Protein AF-A0AAW0CUV9-F1 (afdb_monomer_lite)

Foldseek 3Di:
DQLPDALAPPVVVVVLCQCCDPQFFDFLQAGFLTTVPDPCAPDDPNPSRGWAALLVRLNLLCSLLVHNCPDDYPCNVSSVVSNVSRLCNNLVLQVVQCVVPVAGARTAHRPPSHHDDDPNPCDSNVCNVCSVVVND

Organism: NCBI:txid297713

Structure (mmCIF, N/CA/C/O backbone):
data_AF-A0AAW0CUV9-F1
#
_entry.id   AF-A0AAW0CUV9-F1
#
loop_
_atom_site.group_PDB
_atom_site.id
_atom_site.type_symbol
_atom_site.label_atom_id
_atom_site.label_alt_id
_atom_site.label_comp_id
_atom_site.label_asym_id
_atom_site.label_entity_id
_atom_site.label_seq_id
_atom_site.pdbx_PDB_ins_code
_atom_site.Cartn_x
_atom_site.Cartn_y
_atom_site.Cartn_z
_atom_site.occupancy
_atom_site.B_iso_or_equiv
_atom_site.auth_seq_id
_atom_site.auth_comp_id
_atom_site.auth_asym_id
_atom_site.auth_atom_id
_atom_site.pdbx_PDB_model_num
ATOM 1 N N . MET A 1 1 ? 5.106 4.289 -8.149 1.00 90.31 1 MET A N 1
ATOM 2 C CA . MET A 1 1 ? 3.818 4.988 -7.932 1.00 90.31 1 MET A CA 1
ATOM 3 C C . MET A 1 1 ? 3.235 5.541 -9.224 1.00 90.31 1 MET A C 1
ATOM 5 O O . MET A 1 1 ? 2.195 5.067 -9.632 1.00 90.31 1 MET A O 1
ATOM 9 N N . LEU A 1 2 ? 3.886 6.488 -9.906 1.00 96.50 2 LEU A N 1
ATOM 10 C CA . LEU A 1 2 ? 3.320 7.120 -11.115 1.00 96.50 2 LEU A CA 1
ATOM 11 C C . LEU A 1 2 ? 3.776 6.477 -12.441 1.00 96.50 2 LEU A C 1
ATOM 13 O O . LEU A 1 2 ? 3.631 7.070 -13.500 1.00 96.50 2 LEU A O 1
ATOM 17 N N . SER A 1 3 ? 4.369 5.280 -12.380 1.00 96.69 3 SER A N 1
ATOM 18 C CA . SER A 1 3 ? 4.804 4.499 -13.555 1.00 96.69 3 SER A CA 1
ATOM 19 C C . SER A 1 3 ? 5.755 5.211 -14.536 1.00 96.69 3 SER A C 1
ATOM 21 O O . SER A 1 3 ? 5.830 4.841 -15.706 1.00 96.69 3 SER A O 1
ATOM 23 N N . LEU A 1 4 ? 6.513 6.202 -14.057 1.00 97.75 4 LEU A N 1
ATOM 24 C CA . LEU A 1 4 ? 7.377 7.045 -14.894 1.00 97.75 4 LEU A CA 1
ATOM 25 C C . LEU A 1 4 ? 8.681 6.366 -15.338 1.00 97.75 4 LEU A C 1
ATOM 27 O O . LEU A 1 4 ? 9.246 6.762 -16.351 1.00 97.75 4 LEU A O 1
ATOM 31 N N . LEU A 1 5 ? 9.165 5.355 -14.609 1.00 97.69 5 LEU A N 1
ATOM 32 C CA . LEU A 1 5 ? 10.397 4.656 -14.977 1.00 97.69 5 LEU A CA 1
ATOM 33 C C . LEU A 1 5 ? 10.124 3.605 -16.063 1.00 97.69 5 LEU A C 1
ATOM 35 O O . LEU A 1 5 ? 9.082 2.942 -16.016 1.00 97.69 5 LEU A O 1
ATOM 39 N N . PRO A 1 6 ? 11.043 3.414 -17.023 1.00 98.00 6 PRO A N 1
ATOM 40 C CA . PRO A 1 6 ? 11.078 2.217 -17.860 1.00 98.00 6 PRO A CA 1
ATOM 41 C C . PRO A 1 6 ? 11.201 0.928 -17.016 1.00 98.00 6 PRO A C 1
ATOM 43 O O . PRO A 1 6 ? 11.823 0.976 -15.949 1.00 98.00 6 PRO A O 1
ATOM 46 N N . PRO A 1 7 ? 10.642 -0.220 -17.453 1.00 97.94 7 PRO A N 1
ATOM 47 C CA . PRO A 1 7 ? 10.755 -1.499 -16.732 1.00 97.94 7 PRO A CA 1
ATOM 48 C C . PRO A 1 7 ? 12.188 -2.020 -16.551 1.00 97.94 7 PRO A C 1
ATOM 50 O O . PRO A 1 7 ? 12.451 -2.798 -15.639 1.00 97.94 7 PRO A O 1
ATOM 53 N N . ASP A 1 8 ? 13.112 -1.594 -17.406 1.00 97.56 8 ASP A N 1
ATOM 54 C CA . ASP A 1 8 ? 14.538 -1.926 -17.389 1.00 97.56 8 ASP A CA 1
ATOM 55 C C . ASP A 1 8 ? 15.402 -0.842 -16.725 1.00 97.56 8 ASP A C 1
ATOM 57 O O . ASP A 1 8 ? 16.628 -0.940 -16.714 1.00 97.56 8 ASP A O 1
ATOM 61 N N . SER A 1 9 ? 14.780 0.188 -16.138 1.00 98.19 9 SER A N 1
ATOM 62 C CA . SER A 1 9 ? 15.509 1.256 -15.458 1.00 98.19 9 SER A CA 1
ATOM 63 C C . SER A 1 9 ? 16.397 0.688 -14.345 1.00 98.19 9 SER A C 1
ATOM 65 O O . SER A 1 9 ? 15.878 0.014 -13.450 1.00 98.19 9 SER A O 1
ATOM 67 N N . PRO A 1 10 ? 17.696 1.039 -14.292 1.00 96.12 10 PRO A N 1
ATOM 68 C CA . PRO A 1 10 ? 18.600 0.543 -13.251 1.00 96.12 10 PRO A CA 1
ATOM 69 C C . PRO A 1 10 ? 18.201 1.005 -11.839 1.00 96.12 10 PRO A C 1
ATOM 71 O O . PRO A 1 10 ? 18.635 0.426 -10.847 1.00 96.12 10 PRO A O 1
ATOM 74 N N . HIS A 1 11 ? 17.350 2.030 -11.726 1.00 97.94 11 HIS A N 1
ATOM 75 C CA . HIS A 1 11 ? 16.837 2.522 -10.447 1.00 97.94 11 HIS A CA 1
ATOM 76 C C . HIS A 1 11 ? 15.630 1.729 -9.930 1.00 97.94 11 HIS A C 1
ATOM 78 O O . HIS A 1 11 ? 15.324 1.801 -8.739 1.00 97.94 11 HIS A O 1
ATOM 84 N N . LEU A 1 12 ? 14.930 0.982 -10.794 1.00 98.44 12 LEU A N 1
ATOM 85 C CA . LEU A 1 12 ? 13.704 0.285 -10.406 1.00 98.44 12 LEU A CA 1
ATOM 86 C C . LEU A 1 12 ? 13.983 -0.803 -9.365 1.00 98.44 12 LEU A C 1
ATOM 88 O O . LEU A 1 12 ? 13.243 -0.898 -8.389 1.00 98.44 12 LEU A O 1
ATOM 92 N N . GLY A 1 13 ? 15.071 -1.563 -9.529 1.00 98.12 13 GLY A N 1
ATOM 93 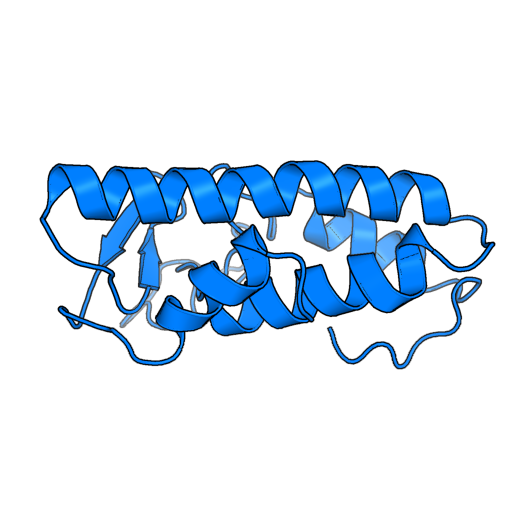C CA . GLY A 1 13 ? 15.474 -2.597 -8.573 1.00 98.12 13 GLY A CA 1
ATOM 94 C C . GLY A 1 13 ? 15.604 -2.057 -7.147 1.00 98.12 13 GLY A C 1
ATOM 95 O O . GLY A 1 13 ? 14.918 -2.541 -6.253 1.00 98.12 13 GLY A O 1
ATOM 96 N N . ALA A 1 14 ? 16.381 -0.985 -6.966 1.00 98.31 14 ALA A N 1
ATOM 97 C CA . ALA A 1 14 ? 16.598 -0.366 -5.657 1.00 98.31 14 ALA A CA 1
ATOM 98 C C . ALA A 1 14 ? 15.306 0.190 -5.028 1.00 98.31 14 ALA A C 1
ATOM 100 O O . ALA A 1 14 ? 15.124 0.125 -3.814 1.00 98.31 14 ALA A O 1
ATOM 101 N N . ILE A 1 15 ? 14.382 0.714 -5.842 1.00 98.56 15 ILE A N 1
ATOM 102 C CA . ILE A 1 15 ? 13.075 1.182 -5.356 1.00 98.56 15 ILE A CA 1
ATOM 103 C C . ILE A 1 15 ? 12.225 0.006 -4.871 1.00 98.56 15 ILE A C 1
ATOM 105 O O . ILE A 1 15 ? 11.592 0.108 -3.822 1.00 98.56 15 ILE A O 1
ATOM 109 N N . LEU A 1 16 ? 12.187 -1.098 -5.622 1.00 98.62 16 LEU A N 1
ATOM 110 C CA . LEU A 1 16 ? 11.443 -2.296 -5.225 1.00 98.62 16 LEU A CA 1
ATOM 111 C C . LEU A 1 16 ? 12.026 -2.923 -3.956 1.00 98.62 16 LEU A C 1
ATOM 113 O O . LEU A 1 16 ? 11.257 -3.346 -3.094 1.00 98.62 16 LEU A O 1
ATOM 117 N N . ASP A 1 17 ? 13.353 -2.919 -3.819 1.00 98.56 17 ASP A N 1
ATOM 118 C CA . ASP A 1 17 ? 14.038 -3.379 -2.610 1.00 98.56 17 ASP A CA 1
ATOM 119 C C . ASP A 1 17 ? 13.626 -2.537 -1.400 1.00 98.56 17 ASP A C 1
ATOM 121 O O . ASP A 1 17 ? 13.130 -3.086 -0.421 1.00 98.56 17 ASP A O 1
ATOM 125 N N . LEU A 1 18 ? 13.689 -1.205 -1.508 1.00 98.44 18 LEU A N 1
ATOM 126 C CA . LEU A 1 18 ? 13.257 -0.300 -0.438 1.00 98.44 18 LEU A CA 1
ATOM 127 C C . LEU A 1 18 ? 11.772 -0.473 -0.072 1.00 98.44 18 LEU A C 1
ATOM 129 O O . LEU A 1 18 ? 11.404 -0.414 1.101 1.00 98.44 18 LEU A O 1
ATOM 133 N N . VAL A 1 19 ? 10.904 -0.661 -1.072 1.00 98.50 19 VAL A N 1
ATOM 134 C CA . VAL A 1 19 ? 9.465 -0.875 -0.857 1.00 98.50 19 VAL A CA 1
ATOM 135 C C . VAL A 1 19 ? 9.213 -2.168 -0.090 1.00 98.50 19 VAL A C 1
ATOM 137 O O . VAL A 1 19 ? 8.323 -2.184 0.757 1.00 98.50 19 VAL A O 1
ATOM 140 N N . ARG A 1 20 ? 9.966 -3.236 -0.379 1.00 98.38 20 ARG A N 1
ATOM 141 C CA . ARG A 1 20 ? 9.768 -4.564 0.217 1.00 98.38 20 ARG A CA 1
ATOM 142 C C . ARG A 1 20 ? 10.523 -4.773 1.533 1.00 98.38 20 ARG A C 1
ATOM 144 O O . ARG A 1 20 ? 10.285 -5.784 2.199 1.00 98.38 20 ARG A O 1
ATOM 151 N N . ASP A 1 21 ? 11.378 -3.831 1.915 1.00 98.69 21 ASP A N 1
ATOM 152 C CA . ASP A 1 21 ? 12.216 -3.906 3.108 1.00 98.69 21 ASP A CA 1
ATOM 153 C C . ASP A 1 21 ? 11.420 -3.633 4.411 1.00 98.69 21 ASP A C 1
ATOM 155 O O . ASP A 1 21 ? 10.880 -2.528 4.584 1.00 98.69 21 ASP A O 1
ATOM 159 N N . PRO A 1 22 ? 11.334 -4.612 5.341 1.00 98.50 22 PRO A N 1
ATOM 160 C CA . PRO A 1 22 ? 10.662 -4.462 6.633 1.00 98.50 22 PRO A CA 1
ATOM 161 C C . PRO A 1 22 ? 11.259 -3.393 7.553 1.00 98.50 22 PRO A C 1
ATOM 163 O O . PRO A 1 22 ? 10.498 -2.777 8.305 1.00 98.50 22 PRO A O 1
ATOM 166 N N . GLU A 1 23 ? 12.566 -3.132 7.457 1.00 98.56 23 GLU A N 1
ATOM 167 C CA . GLU A 1 23 ? 13.278 -2.108 8.240 1.00 98.56 23 GLU A CA 1
ATOM 168 C C . GLU A 1 23 ? 13.032 -0.691 7.692 1.00 98.56 23 GLU A C 1
ATOM 170 O O . GLU A 1 23 ? 13.360 0.318 8.323 1.00 98.56 23 GLU A O 1
ATOM 175 N N . HIS A 1 24 ? 12.405 -0.604 6.515 1.00 98.75 24 HIS A N 1
ATOM 176 C CA . HIS A 1 24 ? 12.028 0.641 5.872 1.00 98.75 24 HIS A CA 1
ATOM 177 C C . HIS A 1 24 ? 10.508 0.739 5.695 1.00 98.75 24 HIS A C 1
ATOM 179 O O . HIS A 1 24 ? 9.795 1.101 6.639 1.00 98.75 24 HIS A O 1
ATOM 185 N N . LEU A 1 25 ? 9.986 0.478 4.494 1.00 98.81 25 LEU A N 1
ATOM 186 C CA . LEU A 1 25 ? 8.605 0.813 4.136 1.00 98.81 25 LEU A CA 1
ATOM 187 C C . LEU A 1 25 ? 7.620 -0.343 4.317 1.00 98.81 25 LEU A C 1
ATOM 189 O O . LEU A 1 25 ? 6.417 -0.092 4.405 1.00 98.81 25 LEU A O 1
ATOM 193 N N . TRP A 1 26 ? 8.087 -1.587 4.376 1.00 98.88 26 TRP A N 1
ATOM 194 C CA . TRP A 1 26 ? 7.207 -2.751 4.356 1.00 98.88 26 TRP A CA 1
ATOM 195 C C . TRP A 1 26 ? 6.650 -3.105 5.734 1.00 98.88 26 TRP A C 1
ATOM 197 O O . TRP A 1 26 ? 7.400 -3.323 6.684 1.00 98.88 26 TRP A O 1
ATOM 207 N N . SER A 1 27 ? 5.332 -3.266 5.838 1.00 98.88 27 SER A N 1
ATOM 208 C CA . SER A 1 27 ? 4.690 -3.831 7.028 1.00 98.88 27 SER A CA 1
ATOM 209 C C . SER A 1 27 ? 3.678 -4.930 6.668 1.00 98.88 27 SER A C 1
ATOM 211 O O . SER A 1 27 ? 3.215 -4.987 5.521 1.00 98.88 27 SER A O 1
ATOM 213 N N . PRO A 1 28 ? 3.265 -5.767 7.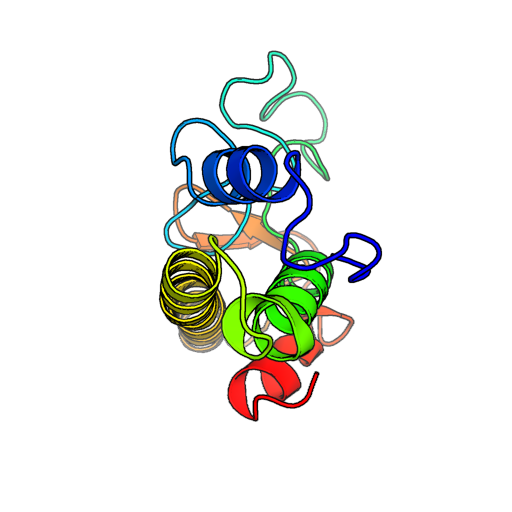640 1.00 98.69 28 PRO A N 1
ATOM 214 C CA . PRO A 1 28 ? 2.214 -6.771 7.444 1.00 98.69 28 PRO A CA 1
ATOM 215 C C . PRO A 1 28 ? 0.834 -6.204 7.076 1.00 98.69 28 PRO A C 1
ATOM 217 O O . PRO A 1 28 ? -0.057 -6.971 6.728 1.00 98.69 28 PRO A O 1
ATOM 220 N N . TYR A 1 29 ? 0.643 -4.883 7.142 1.00 98.88 29 TYR A N 1
ATOM 221 C CA . TYR A 1 29 ? -0.661 -4.227 6.979 1.00 98.88 29 TYR A CA 1
ATOM 222 C C . TYR A 1 29 ? -0.702 -3.252 5.786 1.00 98.88 29 TYR A C 1
ATOM 224 O O . TYR A 1 29 ? -1.730 -2.634 5.515 1.00 98.88 29 TYR A O 1
ATOM 232 N N . GLY A 1 30 ? 0.424 -3.086 5.080 1.00 98.81 30 GLY A N 1
ATOM 233 C CA . GLY A 1 30 ? 0.604 -2.128 3.985 1.00 98.81 30 GLY A CA 1
ATOM 234 C C . GLY A 1 30 ? 1.935 -1.376 4.059 1.00 98.81 30 GLY A C 1
ATOM 235 O O . GLY A 1 30 ? 2.778 -1.650 4.914 1.00 98.81 30 GLY A O 1
ATOM 236 N N . LEU A 1 31 ? 2.141 -0.415 3.162 1.00 98.94 31 LEU A N 1
ATOM 237 C CA . LEU A 1 31 ? 3.345 0.416 3.150 1.00 98.94 31 LEU A CA 1
ATOM 238 C C . LEU A 1 31 ? 3.244 1.577 4.136 1.00 98.94 31 LEU A C 1
ATOM 240 O O . LEU A 1 31 ? 2.253 2.318 4.132 1.00 98.94 31 LEU A O 1
ATOM 244 N N . ARG A 1 32 ? 4.307 1.759 4.922 1.00 98.88 32 ARG A N 1
ATOM 245 C CA . ARG A 1 32 ? 4.503 2.903 5.818 1.00 98.88 32 ARG A CA 1
ATOM 246 C C . ARG A 1 32 ? 4.661 4.188 5.012 1.00 98.88 32 ARG A C 1
ATOM 248 O O . ARG A 1 32 ? 5.287 4.192 3.953 1.00 98.88 32 ARG A O 1
ATOM 255 N N . SER A 1 33 ? 4.149 5.301 5.532 1.00 98.69 33 SER A N 1
ATOM 256 C CA . SER A 1 33 ? 4.358 6.615 4.906 1.00 98.69 33 SER A CA 1
ATOM 257 C C . SER A 1 33 ? 5.788 7.143 5.037 1.00 98.69 33 SER A C 1
ATOM 259 O O . SER A 1 33 ? 6.204 7.995 4.258 1.00 98.69 33 SER A O 1
ATOM 261 N N . LEU A 1 34 ? 6.524 6.657 6.037 1.00 98.75 34 LEU A N 1
ATOM 262 C CA . LEU A 1 34 ? 7.914 6.992 6.303 1.00 98.75 34 LEU A CA 1
ATOM 263 C C . LEU A 1 34 ? 8.654 5.723 6.723 1.00 98.75 34 LEU A C 1
ATOM 265 O O . LEU A 1 34 ? 8.090 4.866 7.401 1.00 98.75 34 LEU A O 1
ATOM 269 N N . SER A 1 35 ? 9.917 5.629 6.318 1.00 98.69 35 SER A N 1
ATOM 270 C CA . SER A 1 35 ? 10.810 4.529 6.677 1.00 98.69 35 SER A CA 1
ATOM 271 C C . SER A 1 35 ? 10.903 4.342 8.191 1.00 98.69 35 SER A C 1
ATOM 273 O O . SER A 1 35 ? 11.128 5.323 8.899 1.00 98.69 35 SER A O 1
ATOM 275 N N . ALA A 1 36 ? 10.797 3.100 8.673 1.00 98.44 36 ALA A N 1
ATOM 276 C CA . ALA A 1 36 ? 10.943 2.776 10.095 1.00 98.44 36 ALA A CA 1
ATOM 277 C C . ALA A 1 36 ? 12.333 3.136 10.652 1.00 98.44 36 ALA A C 1
ATOM 279 O O . ALA A 1 36 ? 12.454 3.526 11.809 1.00 98.44 36 ALA A O 1
ATOM 280 N N . SER A 1 37 ? 13.367 3.095 9.809 1.00 98.31 37 SER A N 1
ATOM 281 C CA . SER A 1 37 ? 14.729 3.535 10.141 1.00 98.31 37 SER A CA 1
ATOM 282 C C . SER A 1 37 ? 14.954 5.056 10.108 1.00 98.31 37 SER A C 1
ATOM 284 O O . SER A 1 37 ? 16.051 5.522 10.418 1.00 98.31 37 SER A O 1
ATOM 286 N N . HIS A 1 38 ? 13.960 5.860 9.711 1.00 98.56 38 HIS A N 1
ATOM 287 C CA . HIS A 1 38 ? 14.126 7.313 9.648 1.00 98.56 38 HIS A CA 1
ATOM 288 C C . HIS A 1 38 ? 14.096 7.928 11.063 1.00 98.56 38 HIS A C 1
ATOM 290 O O . HIS A 1 38 ? 13.202 7.583 11.832 1.00 98.56 38 HIS A O 1
ATOM 296 N N . PRO A 1 39 ? 14.964 8.903 11.410 1.00 98.25 39 PRO A N 1
ATOM 297 C CA . PRO A 1 39 ? 14.994 9.495 12.755 1.00 98.25 39 PRO A CA 1
ATOM 298 C C . PRO A 1 39 ? 13.648 10.069 13.217 1.00 98.25 39 PRO A C 1
ATOM 300 O O . PRO A 1 39 ? 13.264 9.915 14.368 1.00 98.25 39 PRO A O 1
ATOM 303 N N . GLU A 1 40 ? 12.902 10.690 12.302 1.00 98.38 40 GLU A N 1
ATOM 304 C CA . GLU A 1 40 ? 11.567 11.248 12.569 1.00 98.38 40 GLU A CA 1
ATOM 305 C C . GLU A 1 40 ? 10.431 10.211 12.612 1.00 98.38 40 GLU A C 1
ATOM 307 O O . GLU A 1 40 ? 9.274 10.595 12.785 1.00 98.38 40 GLU A O 1
ATOM 312 N N . TYR A 1 41 ? 10.709 8.920 12.417 1.00 98.38 41 TYR A N 1
ATOM 313 C CA . TYR A 1 41 ? 9.674 7.890 12.434 1.00 98.38 41 TYR A CA 1
ATOM 314 C C . TYR A 1 41 ? 8.930 7.881 13.774 1.00 98.38 41 TYR A C 1
ATOM 316 O O . TYR A 1 41 ? 9.534 7.862 14.844 1.00 98.38 41 TYR A O 1
ATOM 324 N N . GLY A 1 42 ? 7.600 7.936 13.718 1.00 97.56 42 GLY A N 1
ATOM 325 C CA . GLY A 1 42 ? 6.747 7.963 14.904 1.00 97.56 42 GLY A CA 1
ATOM 326 C C . GLY A 1 42 ? 6.758 9.272 15.705 1.00 97.56 42 GLY A C 1
ATOM 327 O O . GLY A 1 42 ? 6.017 9.368 16.680 1.00 97.56 42 GLY A O 1
ATOM 328 N N . GLN A 1 43 ? 7.552 10.279 15.321 1.00 97.25 43 GLN A N 1
ATOM 329 C CA . GLN A 1 43 ? 7.715 11.506 16.106 1.00 97.25 43 GLN A CA 1
ATOM 330 C C . GLN A 1 43 ? 6.619 12.559 15.860 1.00 97.25 43 GLN A C 1
ATOM 332 O O . GLN A 1 43 ? 5.996 12.628 14.794 1.00 97.25 43 GLN A O 1
ATOM 337 N N . GLY A 1 44 ? 6.443 13.458 16.834 1.00 96.19 44 GLY A N 1
ATOM 338 C CA . GLY A 1 44 ? 5.500 14.579 16.768 1.00 96.19 44 GLY A CA 1
ATOM 339 C C . GLY A 1 44 ? 4.050 14.117 16.620 1.00 96.19 44 GLY A C 1
ATOM 340 O O . GLY A 1 44 ? 3.637 13.137 17.230 1.00 96.19 44 GLY A O 1
ATOM 341 N N . GLU A 1 45 ? 3.273 14.798 15.774 1.00 94.50 45 GLU A N 1
ATOM 342 C CA . GLU A 1 45 ? 1.874 14.421 15.512 1.00 94.50 45 GLU A CA 1
ATOM 343 C C . GLU A 1 45 ? 1.715 13.054 14.831 1.00 94.50 45 GLU A C 1
ATOM 345 O O . GLU A 1 45 ? 0.605 12.523 14.793 1.00 94.50 45 GLU A O 1
ATOM 350 N N . ASN A 1 46 ? 2.792 12.506 14.255 1.00 96.25 46 ASN A N 1
ATOM 351 C CA . ASN A 1 46 ? 2.819 11.220 13.565 1.00 96.25 46 ASN A CA 1
ATOM 352 C C . ASN A 1 46 ? 1.658 11.024 12.559 1.00 96.25 46 ASN A C 1
ATOM 354 O O . ASN A 1 46 ? 0.907 10.048 12.611 1.00 96.25 46 ASN A O 1
ATOM 358 N N . TYR A 1 47 ? 1.456 12.004 11.670 1.00 97.31 47 TYR A N 1
ATOM 359 C CA . TYR A 1 47 ? 0.455 11.942 10.591 1.00 97.31 47 TYR A CA 1
ATOM 360 C C . TYR A 1 47 ? 1.011 11.173 9.385 1.00 97.31 47 TYR A C 1
ATOM 362 O O . TYR A 1 47 ? 0.558 10.087 9.046 1.00 97.31 47 TYR A O 1
ATOM 370 N N . TRP A 1 48 ? 2.093 11.695 8.808 1.00 98.38 48 TRP A N 1
ATOM 371 C CA . TRP A 1 48 ? 2.798 11.111 7.663 1.00 98.38 48 TRP A CA 1
ATOM 372 C C . TRP A 1 48 ? 4.167 10.527 8.038 1.00 98.38 48 TRP A C 1
ATOM 374 O O . TRP A 1 48 ? 4.993 10.270 7.166 1.00 98.38 48 TRP A O 1
ATOM 384 N N . LYS A 1 49 ? 4.414 10.267 9.327 1.00 98.38 49 LYS A N 1
ATOM 385 C CA . LYS A 1 49 ? 5.706 9.783 9.849 1.00 98.38 49 LYS A CA 1
ATOM 386 C C . LYS A 1 49 ? 5.712 8.290 10.212 1.00 98.38 49 LYS A C 1
ATOM 388 O O . LYS A 1 49 ? 6.470 7.869 11.076 1.00 98.38 49 LYS A O 1
ATOM 393 N N . GLY A 1 50 ? 4.895 7.484 9.539 1.00 98.50 50 GLY A N 1
ATOM 394 C CA . GLY A 1 50 ? 4.857 6.035 9.727 1.00 98.50 50 GLY A CA 1
ATOM 395 C C . GLY A 1 50 ? 3.531 5.368 9.354 1.00 98.50 50 GLY A C 1
ATOM 396 O O . GLY A 1 50 ? 3.585 4.317 8.715 1.00 98.50 50 GLY A O 1
ATOM 397 N N . PRO A 1 51 ? 2.358 5.944 9.696 1.00 98.75 51 PRO A N 1
ATOM 398 C CA . PRO A 1 51 ? 1.063 5.338 9.401 1.00 98.75 51 PRO A CA 1
ATOM 399 C C . PRO A 1 51 ? 0.862 4.958 7.934 1.00 98.75 51 PRO A C 1
ATOM 401 O O . PRO A 1 51 ? 1.463 5.527 7.021 1.00 98.75 51 PRO A O 1
ATOM 404 N N . ILE A 1 52 ? -0.011 3.979 7.718 1.00 98.94 52 ILE A N 1
ATOM 405 C CA . ILE A 1 52 ? -0.337 3.429 6.405 1.00 98.94 52 ILE A CA 1
ATOM 406 C C . ILE A 1 52 ? -1.532 4.178 5.828 1.00 98.94 52 ILE A C 1
ATOM 408 O O . ILE A 1 52 ? -2.579 4.293 6.466 1.00 98.94 52 ILE A O 1
ATOM 412 N N . TRP A 1 53 ? -1.379 4.615 4.580 1.00 98.81 53 TRP A N 1
ATOM 413 C CA . TRP A 1 53 ? -2.368 5.392 3.837 1.00 98.81 53 TRP A CA 1
ATOM 414 C C . TRP A 1 53 ? -2.805 4.641 2.577 1.00 98.81 53 TRP A C 1
ATOM 416 O O . TRP A 1 53 ? -1.980 4.320 1.709 1.00 98.81 53 TRP A O 1
ATOM 426 N N . VAL A 1 54 ? -4.101 4.338 2.462 1.00 98.88 54 VAL A N 1
ATOM 427 C CA . VAL A 1 54 ? -4.623 3.436 1.417 1.00 98.88 54 VAL A CA 1
ATOM 428 C C . VAL A 1 54 ? -4.479 4.017 0.008 1.00 98.88 54 VAL A C 1
ATOM 430 O O . VAL A 1 54 ? -4.149 3.272 -0.909 1.00 98.88 54 VAL A O 1
ATOM 433 N N . GLN A 1 55 ? -4.616 5.330 -0.189 1.00 98.69 55 GLN A N 1
ATOM 434 C CA . GLN A 1 55 ? -4.395 5.982 -1.488 1.00 98.69 55 GLN A CA 1
ATOM 435 C C . GLN A 1 55 ? -2.975 5.805 -2.017 1.00 98.69 55 GLN A C 1
ATOM 437 O O . GLN A 1 55 ? -2.784 5.569 -3.209 1.00 98.69 55 GLN A O 1
ATOM 442 N N . MET A 1 56 ? -1.970 5.879 -1.142 1.00 98.81 56 MET A N 1
ATOM 443 C CA . MET A 1 56 ? -0.577 5.721 -1.563 1.00 98.81 56 MET A CA 1
ATOM 444 C C . MET A 1 56 ? -0.297 4.263 -1.921 1.00 98.81 56 MET A C 1
ATOM 446 O O . MET A 1 56 ? 0.312 3.979 -2.952 1.00 98.81 56 MET A O 1
ATOM 450 N N . ASN A 1 57 ? -0.834 3.335 -1.126 1.00 98.88 57 ASN A N 1
ATOM 451 C CA . ASN A 1 57 ? -0.783 1.906 -1.415 1.00 98.88 57 ASN A CA 1
ATOM 452 C C . ASN A 1 57 ? -1.502 1.566 -2.730 1.00 98.88 57 ASN A C 1
ATOM 454 O O . ASN A 1 57 ? -0.958 0.819 -3.538 1.00 98.88 57 ASN A O 1
ATOM 458 N N . TYR A 1 58 ? -2.663 2.169 -3.003 1.00 98.88 58 TYR A N 1
ATOM 459 C CA . TYR A 1 58 ? -3.387 2.018 -4.267 1.00 98.88 58 TYR A CA 1
ATOM 460 C C . TYR A 1 58 ? -2.532 2.435 -5.473 1.00 98.88 58 TYR A C 1
ATOM 462 O O . TYR A 1 58 ? -2.451 1.693 -6.450 1.00 98.88 58 TYR A O 1
ATOM 470 N N . LEU A 1 59 ? -1.832 3.573 -5.398 1.00 98.88 59 LEU A N 1
ATOM 471 C CA . LEU A 1 59 ? -0.940 4.024 -6.474 1.00 98.88 59 LEU A CA 1
ATOM 472 C C . LEU A 1 59 ? 0.269 3.096 -6.666 1.00 98.88 59 LEU A C 1
ATOM 474 O O . LEU A 1 59 ? 0.692 2.857 -7.799 1.00 98.88 59 LEU A O 1
ATOM 478 N N . VAL A 1 60 ? 0.850 2.567 -5.583 1.00 98.88 60 VAL A N 1
ATOM 479 C CA . VAL A 1 60 ? 1.940 1.579 -5.681 1.00 98.88 60 VAL A CA 1
ATOM 480 C C . VAL A 1 60 ? 1.438 0.291 -6.327 1.00 98.88 60 VAL A C 1
ATOM 482 O O . VAL A 1 60 ? 2.033 -0.161 -7.305 1.00 98.88 60 VAL A O 1
ATOM 485 N N . LEU A 1 61 ? 0.321 -0.252 -5.841 1.00 98.94 61 LEU A N 1
ATOM 486 C CA . LEU A 1 61 ? -0.314 -1.447 -6.393 1.00 98.94 61 LEU A CA 1
ATOM 487 C C . LEU A 1 61 ? -0.673 -1.262 -7.867 1.00 98.94 61 LEU A C 1
ATOM 489 O O . LEU A 1 61 ? -0.396 -2.148 -8.669 1.00 98.94 61 LEU A O 1
ATOM 493 N N . GLY A 1 62 ? -1.198 -0.096 -8.244 1.00 98.81 62 GLY A N 1
ATOM 494 C CA . GLY A 1 62 ? -1.504 0.230 -9.631 1.00 98.81 62 GLY A CA 1
ATOM 495 C C . GLY A 1 62 ? -0.267 0.257 -10.521 1.00 98.81 62 GLY A C 1
ATOM 496 O O . GLY A 1 62 ? -0.303 -0.290 -11.620 1.00 98.81 62 GLY A O 1
ATOM 497 N N . ALA A 1 63 ? 0.848 0.821 -10.051 1.00 98.81 63 ALA A N 1
ATOM 498 C CA . ALA A 1 63 ? 2.101 0.816 -10.805 1.00 98.81 63 ALA A CA 1
ATOM 499 C C . ALA A 1 63 ? 2.669 -0.596 -10.995 1.00 98.81 63 ALA A C 1
ATOM 501 O O . ALA A 1 63 ? 3.112 -0.940 -12.093 1.00 98.81 63 ALA A O 1
ATOM 502 N N . LEU A 1 64 ? 2.639 -1.416 -9.940 1.00 98.75 64 LEU A N 1
ATOM 503 C CA . LEU A 1 64 ? 3.071 -2.810 -10.011 1.00 98.75 64 LEU A CA 1
ATOM 504 C C . LEU A 1 64 ? 2.171 -3.595 -10.973 1.00 98.75 64 LEU A C 1
ATOM 506 O O . LEU A 1 64 ? 2.667 -4.176 -11.931 1.00 98.75 64 LEU A O 1
ATOM 510 N N . HIS A 1 65 ? 0.851 -3.530 -10.791 1.00 98.62 65 HIS A N 1
ATOM 511 C CA . HIS A 1 65 ? -0.112 -4.289 -11.584 1.00 98.62 65 HIS A CA 1
ATOM 512 C C . HIS A 1 65 ? -0.179 -3.856 -13.048 1.00 98.62 65 HIS A C 1
ATOM 514 O O . HIS A 1 65 ? -0.319 -4.700 -13.924 1.00 98.62 65 HIS A O 1
ATOM 520 N N . LYS A 1 66 ? -0.147 -2.554 -13.349 1.00 98.31 66 LYS A N 1
ATOM 521 C CA . LYS A 1 66 ? -0.326 -2.068 -14.727 1.00 98.31 66 LYS A CA 1
ATOM 522 C C . LYS A 1 66 ? 0.940 -2.148 -15.563 1.00 98.31 66 LYS A C 1
ATOM 524 O O . LYS A 1 66 ? 0.821 -2.302 -16.772 1.00 98.31 66 LYS A O 1
ATOM 529 N N . LYS A 1 67 ? 2.107 -2.007 -14.931 1.00 98.62 67 LYS A N 1
ATOM 530 C CA . LYS A 1 67 ? 3.384 -1.836 -15.622 1.00 98.62 67 LYS A CA 1
ATOM 531 C C . LYS A 1 67 ? 4.405 -2.867 -15.177 1.00 98.62 67 LYS A C 1
ATOM 533 O O . LYS A 1 67 ? 4.703 -3.786 -15.925 1.00 98.62 67 LYS A O 1
ATOM 538 N N . TYR A 1 68 ? 4.916 -2.757 -13.955 1.00 98.69 68 TYR A N 1
ATOM 539 C CA . TYR A 1 68 ? 6.161 -3.446 -13.604 1.00 98.69 68 TYR A CA 1
ATOM 540 C C . TYR A 1 68 ? 6.033 -4.963 -13.444 1.00 98.69 68 TYR A C 1
ATOM 542 O O . TYR A 1 68 ? 7.015 -5.653 -13.657 1.00 98.69 68 TYR A O 1
ATOM 550 N N . ALA A 1 69 ? 4.853 -5.491 -13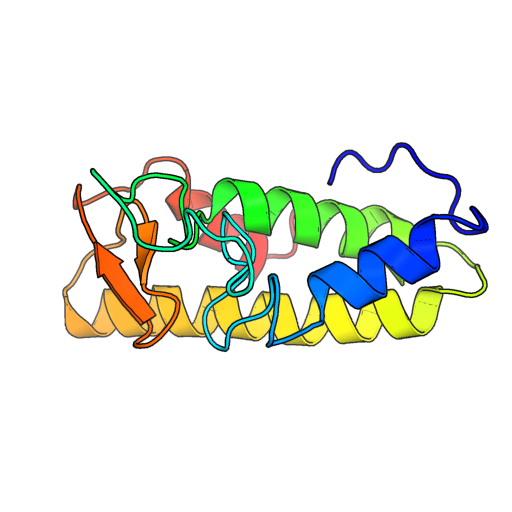.116 1.00 98.00 69 ALA A N 1
ATOM 551 C CA . ALA A 1 69 ? 4.593 -6.933 -13.105 1.00 98.00 69 ALA A CA 1
ATOM 552 C C . ALA A 1 69 ? 4.119 -7.471 -14.473 1.00 98.00 69 ALA A C 1
ATOM 554 O O . ALA A 1 69 ? 4.091 -8.683 -14.680 1.00 98.00 69 ALA A O 1
ATOM 555 N N . LYS A 1 70 ? 3.725 -6.595 -15.411 1.00 96.62 70 LYS A N 1
ATOM 556 C CA . LYS A 1 70 ? 3.150 -6.978 -16.717 1.00 96.62 70 LYS A CA 1
ATOM 557 C C . LYS A 1 70 ? 4.133 -6.868 -17.872 1.00 96.62 70 LYS A C 1
ATOM 559 O O . LYS A 1 70 ? 4.155 -7.740 -18.733 1.00 96.62 70 LYS A O 1
ATOM 564 N N . GLU A 1 71 ? 4.891 -5.784 -17.916 1.00 98.00 71 GLU A N 1
ATOM 565 C CA . GLU A 1 71 ? 5.872 -5.531 -18.963 1.00 98.00 71 GLU A CA 1
ATOM 566 C C . GLU A 1 71 ? 7.128 -6.373 -18.709 1.00 98.00 71 GLU A C 1
ATOM 568 O O . GLU A 1 71 ? 7.551 -6.553 -17.566 1.00 98.00 71 GLU A O 1
ATOM 573 N N . ALA A 1 72 ? 7.725 -6.892 -19.783 1.00 97.88 72 ALA A N 1
ATOM 574 C CA . ALA A 1 72 ? 8.959 -7.657 -19.691 1.00 97.88 72 ALA A CA 1
ATOM 575 C C . ALA A 1 72 ? 10.105 -6.764 -19.196 1.00 97.88 72 ALA A C 1
ATOM 577 O O . ALA A 1 72 ? 10.289 -5.641 -19.668 1.00 97.88 72 ALA A O 1
ATOM 578 N N . GLY A 1 73 ? 10.895 -7.278 -18.260 1.00 97.25 73 GLY A N 1
ATOM 579 C CA . GLY A 1 73 ? 12.041 -6.569 -17.711 1.00 97.25 73 GLY A CA 1
ATOM 580 C C . GLY A 1 73 ? 12.719 -7.362 -16.596 1.00 97.25 73 GLY A C 1
ATOM 581 O O . GLY A 1 73 ? 12.135 -8.307 -16.062 1.00 97.25 73 GLY A O 1
ATOM 582 N N . PRO A 1 74 ? 13.940 -6.972 -16.202 1.00 98.31 74 PRO A N 1
ATOM 583 C CA . PRO A 1 74 ? 14.733 -7.705 -15.211 1.00 98.31 74 PRO A CA 1
ATOM 584 C C . PRO A 1 74 ? 14.089 -7.757 -13.815 1.00 98.31 74 PRO A C 1
ATOM 586 O O . PRO A 1 74 ? 14.475 -8.581 -12.992 1.00 98.31 74 PRO A O 1
ATOM 589 N N . TYR A 1 75 ? 13.109 -6.893 -13.537 1.00 98.50 75 TYR A N 1
ATOM 590 C CA . TYR A 1 75 ? 12.458 -6.782 -12.229 1.00 98.50 75 TYR A CA 1
ATOM 591 C C . TYR A 1 75 ? 11.008 -7.284 -12.209 1.00 98.50 75 TYR A C 1
ATOM 593 O O . TYR A 1 75 ? 10.327 -7.114 -11.196 1.00 98.50 75 TYR A O 1
ATOM 601 N N . GLN A 1 76 ? 10.532 -7.889 -13.303 1.00 98.56 76 GLN A N 1
ATOM 602 C CA . GLN A 1 76 ? 9.125 -8.262 -13.466 1.00 98.56 76 GLN A CA 1
ATOM 603 C C . GLN A 1 76 ? 8.635 -9.220 -12.372 1.00 98.56 76 GLN A C 1
ATOM 605 O O . GLN A 1 76 ? 7.625 -8.958 -11.718 1.00 98.56 76 GLN A O 1
ATOM 610 N N . GLU A 1 77 ? 9.380 -10.300 -12.130 1.00 98.56 77 GLU A N 1
ATOM 611 C CA . GLU A 1 77 ? 9.030 -11.309 -11.126 1.00 98.56 77 GLU A CA 1
ATOM 612 C C . GLU A 1 77 ? 8.990 -10.709 -9.712 1.00 98.56 77 GLU A C 1
ATOM 614 O O . GLU A 1 77 ? 8.018 -10.891 -8.977 1.00 98.56 77 GLU A O 1
ATOM 619 N N . LYS A 1 78 ? 9.999 -9.900 -9.358 1.00 98.62 78 LYS A N 1
ATOM 620 C CA . LYS A 1 78 ? 10.046 -9.185 -8.074 1.00 98.62 78 LYS A CA 1
ATOM 621 C C . LYS A 1 78 ? 8.835 -8.260 -7.911 1.00 98.62 78 LYS A C 1
ATOM 623 O O . LYS A 1 78 ? 8.205 -8.248 -6.856 1.00 98.62 78 LYS A O 1
ATOM 628 N N . ALA A 1 79 ? 8.469 -7.510 -8.952 1.00 98.75 79 ALA A N 1
ATOM 629 C CA . ALA A 1 79 ? 7.294 -6.643 -8.922 1.00 98.75 79 ALA A CA 1
ATOM 630 C C . ALA A 1 79 ? 5.984 -7.435 -8.746 1.00 98.75 79 ALA A C 1
ATOM 632 O O . ALA A 1 79 ? 5.096 -6.982 -8.019 1.00 98.75 79 ALA A O 1
ATOM 633 N N . GLN A 1 80 ? 5.867 -8.617 -9.360 1.00 98.75 80 GLN A N 1
ATOM 634 C CA . GLN A 1 80 ? 4.703 -9.496 -9.218 1.00 98.75 80 GLN A CA 1
ATOM 635 C C . GLN A 1 80 ? 4.565 -10.063 -7.795 1.00 98.75 80 GLN A C 1
ATOM 637 O O . GLN A 1 80 ? 3.459 -10.091 -7.246 1.00 98.75 80 GLN A O 1
ATOM 642 N N . GLN A 1 81 ? 5.677 -10.466 -7.177 1.00 98.81 81 GLN A N 1
ATOM 643 C CA . GLN A 1 81 ? 5.702 -10.935 -5.787 1.00 98.81 81 GLN A CA 1
ATOM 644 C C . GLN A 1 81 ? 5.271 -9.820 -4.825 1.00 98.81 81 GLN A C 1
ATOM 646 O O . GLN A 1 81 ? 4.324 -9.994 -4.056 1.00 98.81 81 GLN A O 1
ATOM 651 N N . ILE A 1 82 ? 5.885 -8.634 -4.945 1.00 98.88 82 ILE A N 1
ATOM 652 C CA . ILE A 1 82 ? 5.544 -7.460 -4.126 1.00 98.88 82 ILE A CA 1
ATOM 653 C C . ILE A 1 82 ? 4.066 -7.092 -4.292 1.00 98.88 82 ILE A C 1
ATOM 655 O O . ILE A 1 82 ? 3.392 -6.821 -3.301 1.00 98.88 82 ILE A O 1
ATOM 659 N N . TYR A 1 83 ? 3.543 -7.102 -5.523 1.00 98.88 83 TYR A N 1
ATOM 660 C CA . TYR A 1 83 ? 2.130 -6.825 -5.786 1.00 98.88 83 TYR A CA 1
ATOM 661 C C . TYR A 1 83 ? 1.205 -7.779 -5.028 1.00 98.88 83 TYR A C 1
ATOM 663 O O . TYR A 1 83 ? 0.291 -7.333 -4.331 1.00 98.88 83 TYR A O 1
ATOM 671 N N . THR A 1 84 ? 1.462 -9.080 -5.163 1.00 98.81 84 THR A N 1
ATOM 672 C CA . THR A 1 84 ? 0.621 -10.142 -4.603 1.00 98.81 84 THR A CA 1
ATOM 673 C C . THR A 1 84 ? 0.544 -10.028 -3.083 1.00 98.81 84 THR A C 1
ATOM 675 O O . THR A 1 84 ? -0.547 -10.016 -2.509 1.00 98.81 84 THR A O 1
ATOM 678 N N . GLU A 1 85 ? 1.696 -9.875 -2.431 1.00 98.88 85 GLU A N 1
ATOM 679 C CA . GLU A 1 85 ? 1.775 -9.768 -0.975 1.00 98.88 85 GLU A CA 1
ATOM 680 C C . GLU A 1 85 ? 1.207 -8.441 -0.463 1.00 98.88 85 GLU A C 1
ATOM 682 O O . GLU A 1 85 ? 0.413 -8.430 0.477 1.00 98.88 85 GLU A O 1
ATOM 687 N N . LEU A 1 86 ? 1.547 -7.315 -1.102 1.00 98.94 86 LEU A N 1
ATOM 688 C CA . LEU A 1 86 ? 1.087 -6.002 -0.650 1.00 98.94 86 LEU A CA 1
ATOM 689 C C . LEU A 1 86 ? -0.432 -5.877 -0.765 1.00 98.94 86 LEU A C 1
ATOM 691 O O . LEU A 1 86 ? -1.083 -5.342 0.135 1.00 98.94 86 LEU A O 1
ATOM 695 N N . ARG A 1 87 ? -1.006 -6.383 -1.865 1.00 98.94 87 ARG A N 1
ATOM 696 C CA . ARG A 1 87 ? -2.455 -6.387 -2.074 1.00 98.94 87 ARG A CA 1
ATOM 697 C C . ARG A 1 87 ? -3.145 -7.156 -0.956 1.00 98.94 87 ARG A C 1
ATOM 699 O O . ARG A 1 87 ? -4.110 -6.645 -0.393 1.00 98.94 87 ARG A O 1
ATOM 706 N N . LYS A 1 88 ? -2.636 -8.348 -0.628 1.00 98.88 88 LYS A N 1
ATOM 707 C CA . LYS A 1 88 ? -3.163 -9.170 0.462 1.00 98.88 88 LYS A CA 1
ATOM 708 C C . LYS A 1 88 ? -3.098 -8.426 1.797 1.00 98.88 88 LYS A C 1
ATOM 710 O O . LYS A 1 88 ? -4.128 -8.285 2.442 1.00 98.88 88 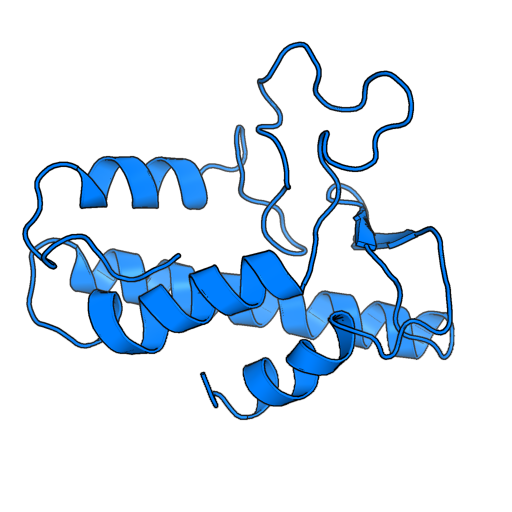LYS A O 1
ATOM 715 N N . ASN A 1 89 ? -1.938 -7.878 2.156 1.00 98.94 89 ASN A N 1
ATOM 716 C CA . ASN A 1 89 ? -1.740 -7.166 3.423 1.00 98.94 89 ASN A CA 1
ATOM 717 C C . ASN A 1 89 ? -2.722 -5.997 3.602 1.00 98.94 89 ASN A C 1
ATOM 719 O O . ASN A 1 89 ? -3.335 -5.853 4.659 1.00 98.94 89 ASN A O 1
ATOM 723 N N . VAL A 1 90 ? -2.903 -5.177 2.560 1.00 98.94 90 VAL A N 1
ATOM 724 C CA . VAL A 1 90 ? -3.811 -4.020 2.610 1.00 98.94 90 VAL A CA 1
ATOM 725 C C . VAL A 1 90 ? -5.272 -4.465 2.702 1.00 98.94 90 VAL A C 1
ATOM 727 O O . VAL A 1 90 ? -6.014 -3.939 3.529 1.00 98.94 90 VAL A O 1
ATOM 730 N N . VAL A 1 91 ? -5.698 -5.417 1.864 1.00 98.88 91 VAL A N 1
ATOM 731 C CA . VAL A 1 91 ? -7.093 -5.887 1.844 1.00 98.88 91 VAL A CA 1
ATOM 732 C C . VAL A 1 91 ? -7.455 -6.568 3.159 1.00 98.88 91 VAL A C 1
ATOM 734 O O . VAL A 1 91 ? -8.468 -6.210 3.759 1.00 98.88 91 VAL A O 1
ATOM 737 N N . ASP A 1 92 ? -6.615 -7.489 3.630 1.00 98.88 92 ASP A N 1
ATOM 738 C CA . ASP A 1 92 ? -6.863 -8.239 4.859 1.00 98.88 92 ASP A CA 1
ATOM 739 C C . ASP A 1 92 ? -6.941 -7.308 6.068 1.00 98.88 92 ASP A C 1
ATOM 741 O O . ASP A 1 92 ? -7.836 -7.460 6.897 1.00 98.88 92 ASP A O 1
ATOM 745 N N . ASN A 1 93 ? -6.043 -6.320 6.171 1.00 98.94 93 ASN A N 1
ATOM 746 C CA . ASN A 1 93 ? -6.044 -5.419 7.316 1.00 98.94 93 ASN A CA 1
ATOM 747 C C . ASN A 1 93 ? -7.259 -4.482 7.326 1.00 98.94 93 ASN A C 1
ATOM 749 O O . ASN A 1 93 ? -7.909 -4.330 8.358 1.00 98.94 93 ASN A O 1
ATOM 753 N N . VAL A 1 94 ? -7.602 -3.885 6.178 1.00 98.81 94 VAL A N 1
ATOM 754 C CA . VAL A 1 94 ? -8.794 -3.027 6.075 1.00 98.81 94 VAL A CA 1
ATOM 755 C C . VAL A 1 94 ? -10.062 -3.829 6.374 1.00 98.81 94 VAL A C 1
ATOM 757 O O . VAL A 1 94 ? -10.938 -3.338 7.084 1.00 98.81 94 VAL A O 1
ATOM 760 N N . PHE A 1 95 ? -10.158 -5.063 5.867 1.00 98.81 95 PHE A N 1
ATOM 761 C CA . PHE A 1 95 ? -11.297 -5.942 6.127 1.00 98.81 95 PHE A CA 1
ATOM 762 C C . PHE A 1 95 ? -11.387 -6.339 7.604 1.00 98.81 95 PHE A C 1
ATOM 764 O O . PHE A 1 95 ? -12.441 -6.171 8.210 1.00 98.81 95 PHE A O 1
ATOM 771 N N . LYS A 1 96 ? -10.273 -6.766 8.209 1.00 98.75 96 LYS A N 1
ATOM 772 C CA . LYS A 1 96 ? -10.193 -7.102 9.637 1.00 98.75 96 LYS A CA 1
ATOM 773 C C . LYS A 1 96 ? -10.640 -5.937 10.521 1.00 98.75 96 LYS A C 1
ATOM 775 O O . LYS A 1 96 ? -11.390 -6.141 11.472 1.00 98.75 96 LYS A O 1
ATOM 780 N N . GLU A 1 97 ? -10.193 -4.720 10.224 1.00 98.75 97 GLU A N 1
ATOM 781 C CA . GLU A 1 97 ? -10.584 -3.535 10.991 1.00 98.75 97 GLU A CA 1
ATOM 782 C C . GLU A 1 97 ? -12.051 -3.169 10.777 1.00 98.75 97 GLU A C 1
ATOM 784 O O . GLU A 1 97 ? -12.741 -2.827 11.737 1.00 98.75 97 GLU A O 1
ATOM 789 N N . TYR A 1 98 ? -12.557 -3.328 9.553 1.00 98.62 98 TYR A N 1
ATOM 790 C CA . TYR A 1 98 ? -13.980 -3.183 9.280 1.00 98.62 98 TYR A CA 1
ATOM 791 C C . TYR A 1 98 ? -14.824 -4.187 10.075 1.00 98.62 98 TYR A C 1
ATOM 793 O O . TYR A 1 98 ? -15.804 -3.781 10.697 1.00 98.62 98 TYR A O 1
ATOM 801 N N . GLU A 1 99 ? -14.433 -5.462 10.134 1.00 98.69 99 GLU A N 1
ATOM 802 C CA . GLU A 1 99 ? -15.119 -6.470 10.954 1.00 98.69 99 GLU A CA 1
ATOM 803 C C . GLU A 1 99 ? -15.032 -6.155 12.453 1.00 98.69 99 GLU A C 1
ATOM 805 O O . GLU A 1 99 ? -16.021 -6.279 13.175 1.00 98.69 99 GLU A O 1
ATOM 810 N N . ARG A 1 100 ? -13.860 -5.714 12.928 1.00 98.50 100 ARG A N 1
ATOM 811 C CA . ARG A 1 100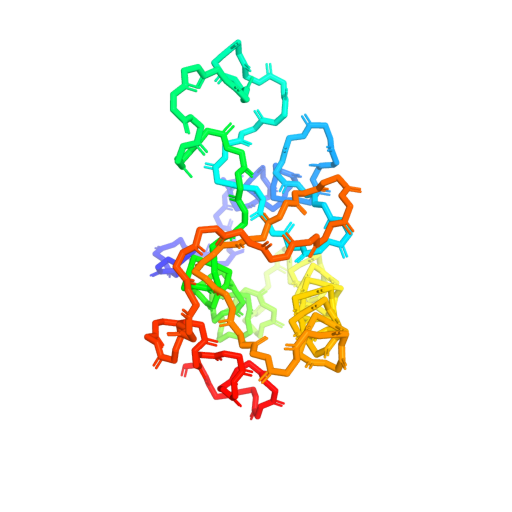 ? -13.617 -5.421 14.346 1.00 98.50 100 ARG A CA 1
ATOM 812 C C . ARG A 1 100 ? -14.381 -4.194 14.836 1.00 98.50 100 ARG A C 1
ATOM 814 O O . ARG A 1 100 ? -14.818 -4.181 15.986 1.00 98.50 100 ARG A O 1
ATOM 821 N N . THR A 1 101 ? -14.496 -3.148 14.014 1.00 98.50 101 THR A N 1
ATOM 822 C CA . THR A 1 101 ? -14.991 -1.834 14.465 1.00 98.50 101 THR A CA 1
ATOM 823 C C . THR A 1 101 ? -16.247 -1.347 13.749 1.00 98.50 101 THR A C 1
ATOM 825 O O . THR A 1 101 ? -16.813 -0.339 14.165 1.00 98.50 101 THR A O 1
ATOM 828 N N . GLY A 1 102 ? -16.671 -1.999 12.665 1.00 98.31 102 GLY A N 1
ATOM 829 C CA . GLY A 1 102 ? -17.814 -1.595 11.837 1.00 98.31 102 GLY A CA 1
ATOM 830 C C . GLY A 1 102 ? -17.536 -0.445 10.859 1.00 98.31 102 GLY A C 1
ATOM 831 O O . GLY A 1 102 ? -18.469 0.057 10.231 1.00 98.31 102 GLY A O 1
ATOM 832 N N . TYR A 1 103 ? -16.279 -0.007 10.713 1.00 97.75 103 TYR A N 1
ATOM 833 C CA . TYR A 1 103 ? -15.905 1.155 9.898 1.00 97.75 103 TYR A CA 1
ATOM 834 C C . TYR A 1 103 ? -14.562 0.966 9.197 1.00 97.75 103 TYR A C 1
ATOM 836 O O . TYR A 1 103 ? -13.720 0.189 9.630 1.00 97.75 103 TYR A O 1
ATOM 844 N N . VAL A 1 104 ? -14.346 1.748 8.140 1.00 98.44 104 VAL A N 1
ATOM 845 C CA . VAL A 1 104 ? -13.015 1.968 7.567 1.00 98.44 104 VAL A CA 1
ATOM 846 C C . VAL A 1 104 ? -12.430 3.278 8.087 1.00 98.44 104 VAL A C 1
ATOM 848 O O . VAL A 1 104 ? -13.168 4.229 8.366 1.00 98.44 104 VAL A O 1
ATOM 851 N N . TRP A 1 105 ? -11.107 3.325 8.200 1.00 98.81 105 TRP A N 1
ATOM 852 C CA . TRP A 1 105 ? -10.379 4.395 8.880 1.00 98.81 105 TRP A CA 1
ATOM 853 C C . TRP A 1 105 ? -9.522 5.212 7.920 1.00 98.81 105 TRP A C 1
ATOM 855 O O . TRP A 1 105 ? -9.206 4.778 6.809 1.00 98.81 105 TRP A O 1
ATOM 865 N N . GLU A 1 106 ? -9.159 6.415 8.351 1.00 98.81 106 GLU A N 1
ATOM 866 C CA . GLU A 1 106 ? -8.343 7.351 7.578 1.00 98.81 106 GLU A CA 1
ATOM 867 C C . GLU A 1 106 ? -6.934 6.814 7.283 1.00 98.81 106 GLU A C 1
ATOM 869 O O . GLU A 1 106 ? -6.440 6.941 6.158 1.00 98.81 106 GLU A O 1
ATOM 874 N N . GLN A 1 107 ? -6.319 6.190 8.288 1.00 98.69 107 GLN A N 1
ATOM 875 C CA . GLN A 1 107 ? -4.991 5.579 8.239 1.00 98.69 107 GLN A CA 1
ATOM 876 C C . GLN A 1 107 ? -4.923 4.371 9.188 1.00 98.69 107 GLN A C 1
ATOM 878 O O . GLN A 1 107 ? -5.760 4.240 10.083 1.00 98.69 107 GLN A O 1
ATOM 883 N N . TYR A 1 108 ? -3.908 3.520 9.027 1.00 98.88 108 TYR A N 1
ATOM 884 C CA . TYR A 1 108 ? -3.711 2.303 9.831 1.00 98.88 108 TYR A CA 1
ATOM 885 C C . TYR A 1 108 ? -2.325 2.278 10.483 1.00 98.88 108 TYR A C 1
ATOM 887 O O . TYR A 1 108 ? -1.353 2.794 9.923 1.00 98.88 108 TYR A O 1
ATOM 895 N N . ASP A 1 109 ? -2.219 1.710 11.682 1.00 98.62 109 ASP A N 1
ATOM 896 C CA . ASP A 1 109 ? -0.938 1.549 12.369 1.00 98.62 109 ASP A CA 1
ATOM 897 C C . ASP A 1 109 ? -0.097 0.418 11.741 1.00 98.62 109 ASP A C 1
ATOM 899 O O . ASP A 1 109 ? -0.603 -0.682 11.525 1.00 98.62 109 ASP A O 1
ATOM 903 N N . PRO A 1 110 ? 1.198 0.645 11.470 1.00 98.38 110 PRO A N 1
ATOM 904 C CA . PRO A 1 110 ? 2.043 -0.343 10.803 1.00 98.38 110 PRO A CA 1
ATOM 905 C C . PRO A 1 110 ? 2.558 -1.477 11.700 1.00 98.38 110 PRO A C 1
ATOM 907 O O . PRO A 1 110 ? 3.184 -2.405 11.189 1.00 98.38 110 PRO A O 1
ATOM 910 N N . ASN A 1 111 ? 2.336 -1.421 13.013 1.00 97.94 111 ASN A N 1
ATOM 911 C CA . ASN A 1 111 ? 2.797 -2.421 13.975 1.00 97.94 111 ASN A CA 1
ATOM 912 C C . ASN A 1 111 ? 1.671 -3.382 14.376 1.00 97.94 111 ASN A C 1
ATOM 914 O O . ASN A 1 111 ? 1.909 -4.587 14.485 1.00 97.94 111 ASN A O 1
ATOM 918 N N . ASN A 1 112 ? 0.447 -2.879 14.559 1.00 98.38 112 ASN A N 1
ATOM 919 C CA . ASN A 1 112 ? -0.697 -3.694 14.986 1.00 98.38 112 ASN A CA 1
ATOM 920 C C . ASN A 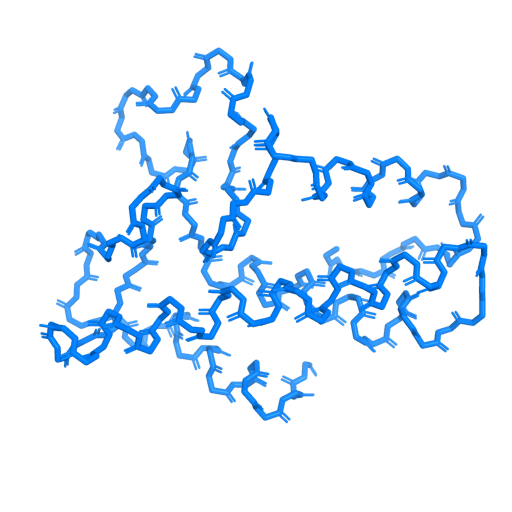1 112 ? -1.876 -3.730 13.993 1.00 98.38 112 ASN A C 1
ATOM 922 O O . ASN A 1 112 ? -2.793 -4.533 14.176 1.00 98.38 112 ASN A O 1
ATOM 926 N N . GLY A 1 113 ? -1.844 -2.908 12.942 1.00 98.62 113 GLY A N 1
ATOM 927 C CA . GLY A 1 113 ? -2.879 -2.858 11.912 1.00 98.62 113 GLY A CA 1
ATOM 928 C C . GLY A 1 113 ? -4.124 -2.058 12.296 1.00 98.62 113 GLY A C 1
ATOM 929 O O . GLY A 1 113 ? -5.013 -1.904 11.463 1.00 98.62 113 GLY A O 1
ATOM 930 N N . GLU A 1 114 ? -4.207 -1.517 13.513 1.00 98.75 114 GLU A N 1
ATOM 931 C CA . GLU A 1 114 ? -5.408 -0.829 13.981 1.00 98.75 114 GLU A CA 1
ATOM 932 C C . GLU A 1 114 ? -5.680 0.454 13.187 1.00 98.75 114 GLU A C 1
ATOM 934 O O . GLU A 1 114 ? -4.777 1.250 12.905 1.00 98.75 114 GLU A O 1
ATOM 939 N N . GLY A 1 115 ? -6.949 0.673 12.857 1.00 98.56 115 GLY A N 1
ATOM 940 C CA . GLY A 1 115 ? -7.445 1.907 12.280 1.00 98.56 115 GLY A CA 1
ATOM 941 C C . GLY A 1 115 ? -7.275 3.087 13.236 1.00 98.56 115 GLY A C 1
ATOM 942 O O . GLY A 1 115 ? -7.455 2.969 14.450 1.00 98.56 115 GLY A O 1
ATOM 943 N N . ARG A 1 116 ? -6.893 4.245 12.692 1.00 97.56 116 ARG A N 1
ATOM 944 C CA . ARG A 1 116 ? -6.621 5.467 13.457 1.00 97.56 116 ARG A CA 1
ATOM 945 C C . ARG A 1 116 ? -7.249 6.700 12.821 1.00 97.56 116 ARG A C 1
ATOM 947 O O . ARG A 1 116 ? -7.462 6.756 11.612 1.00 97.56 116 ARG A O 1
ATOM 954 N N . ARG A 1 117 ? -7.418 7.727 13.662 1.00 95.81 117 ARG A N 1
ATOM 955 C CA . ARG A 1 117 ? -7.940 9.062 13.324 1.00 95.81 117 ARG A CA 1
ATOM 956 C C . ARG A 1 117 ? -9.390 9.009 12.847 1.00 95.81 117 ARG A C 1
ATOM 958 O O . ARG A 1 117 ? -10.206 8.385 13.516 1.00 95.81 117 ARG A O 1
ATOM 965 N N . SER A 1 118 ? -9.728 9.720 11.776 1.00 97.25 118 SER A N 1
ATOM 966 C CA . SER A 1 118 ? -11.113 9.943 11.374 1.00 97.25 118 SER A CA 1
ATOM 967 C C . SER A 1 118 ? -11.804 8.628 10.994 1.00 97.25 118 SER A C 1
ATOM 969 O O . SER A 1 118 ? -11.238 7.806 10.269 1.00 97.25 118 SER A O 1
ATOM 971 N N . HIS A 1 119 ? -13.039 8.445 11.466 1.00 95.00 119 HIS A N 1
ATOM 972 C CA . HIS A 1 119 ? -13.934 7.350 11.091 1.00 95.00 119 HIS A CA 1
ATOM 973 C C . HIS A 1 119 ? -15.409 7.795 11.224 1.00 95.00 119 HIS A C 1
ATOM 975 O O . HIS A 1 119 ? -15.713 8.602 12.104 1.00 95.00 119 HIS A O 1
ATOM 981 N N . PRO A 1 120 ? -16.338 7.282 10.394 1.00 96.81 120 PRO A N 1
ATOM 982 C CA . PRO A 1 120 ? -16.087 6.496 9.185 1.00 96.81 120 PRO A CA 1
ATOM 983 C C . PRO A 1 120 ? -15.330 7.312 8.130 1.00 96.81 120 PRO A C 1
ATOM 985 O O . PRO A 1 120 ? -15.669 8.462 7.866 1.00 96.81 120 PRO A O 1
ATOM 988 N N . PHE A 1 121 ? -14.318 6.713 7.501 1.00 98.44 121 PHE A N 1
ATOM 989 C CA . PHE A 1 121 ? -13.535 7.368 6.454 1.00 98.44 121 PHE A CA 1
ATOM 990 C C . PHE A 1 121 ? -13.716 6.671 5.108 1.00 98.44 121 PHE A C 1
ATOM 992 O O . PHE A 1 121 ? -12.793 6.100 4.534 1.00 98.44 121 PHE A O 1
ATOM 999 N N . THR A 1 122 ? -14.916 6.756 4.543 1.00 97.25 122 THR A N 1
ATOM 1000 C CA . THR A 1 122 ? -15.186 6.347 3.153 1.00 97.25 122 THR A CA 1
ATOM 1001 C C . THR A 1 122 ? -14.688 7.379 2.127 1.00 97.25 122 THR A C 1
ATOM 1003 O O . THR A 1 122 ? -15.218 7.480 1.021 1.00 97.25 122 THR A O 1
ATOM 1006 N N . GLY A 1 123 ? -13.638 8.133 2.477 1.00 97.62 123 GLY A N 1
ATOM 1007 C CA . GLY A 1 123 ? -12.845 8.941 1.554 1.00 97.62 123 GLY A CA 1
ATOM 1008 C C . GLY A 1 123 ? -11.922 8.052 0.721 1.00 97.62 123 GLY A C 1
ATOM 1009 O O . GLY A 1 123 ? -12.352 7.063 0.129 1.00 97.62 123 GLY A O 1
ATOM 1010 N N . TRP A 1 124 ? -10.622 8.352 0.690 1.00 98.38 124 TRP A N 1
ATOM 1011 C CA . TRP A 1 124 ? -9.688 7.547 -0.104 1.00 98.38 124 TRP A CA 1
ATOM 1012 C C . TRP A 1 124 ? -9.562 6.085 0.335 1.00 98.38 124 TRP A C 1
ATOM 1014 O O . TRP A 1 124 ? -9.156 5.251 -0.469 1.00 98.38 124 TRP A O 1
ATOM 1024 N N . THR A 1 125 ? -9.939 5.729 1.564 1.00 98.75 125 THR A N 1
ATOM 1025 C CA . THR A 1 125 ? -9.915 4.326 2.004 1.00 98.75 125 THR A CA 1
ATOM 1026 C C . THR A 1 125 ? -10.909 3.466 1.218 1.00 98.75 125 THR A C 1
ATOM 1028 O O . THR A 1 125 ? -10.676 2.272 1.046 1.00 98.75 125 THR A O 1
ATOM 1031 N N . SER A 1 126 ? -11.934 4.072 0.602 1.00 98.50 126 SER A N 1
ATOM 1032 C CA . SER A 1 126 ? -12.839 3.402 -0.345 1.00 98.50 126 SER A CA 1
ATOM 1033 C C . SER A 1 126 ? -12.124 2.813 -1.569 1.00 98.50 126 SER A C 1
ATOM 1035 O O . SER A 1 126 ? -12.657 1.894 -2.196 1.00 98.50 126 SER A O 1
ATOM 1037 N N . LEU A 1 127 ? -10.898 3.258 -1.886 1.00 98.81 127 LEU A N 1
ATOM 1038 C CA . LEU A 1 127 ? -10.056 2.655 -2.928 1.00 98.81 127 LEU A CA 1
ATOM 1039 C C . LEU A 1 127 ? -9.749 1.174 -2.659 1.00 98.81 127 LEU A C 1
ATOM 1041 O O . LEU A 1 127 ? -9.421 0.458 -3.602 1.00 98.81 127 LEU A O 1
ATOM 1045 N N . VAL A 1 128 ? -9.920 0.673 -1.427 1.00 98.69 128 VAL A N 1
ATOM 1046 C CA . VAL A 1 128 ? -9.824 -0.768 -1.138 1.00 98.69 128 VAL A CA 1
ATOM 1047 C C . VAL A 1 128 ? -10.758 -1.601 -2.027 1.00 98.69 128 VAL A C 1
ATOM 1049 O O . VAL A 1 128 ? -10.382 -2.682 -2.463 1.00 98.69 128 VAL A O 1
ATOM 1052 N N . THR A 1 129 ? -11.930 -1.077 -2.400 1.00 98.56 129 THR A N 1
ATOM 1053 C CA . THR A 1 129 ? -12.867 -1.760 -3.314 1.00 98.56 129 THR A CA 1
ATOM 1054 C C . THR A 1 129 ? -12.289 -1.931 -4.725 1.00 98.56 129 THR A C 1
ATOM 1056 O O . THR A 1 129 ? -12.472 -2.965 -5.376 1.00 98.56 129 THR A O 1
ATOM 1059 N N . LEU A 1 130 ? -11.523 -0.942 -5.188 1.00 98.81 130 LEU A N 1
ATOM 1060 C CA . LEU A 1 130 ? -10.803 -0.995 -6.455 1.00 98.81 130 LEU A CA 1
ATOM 1061 C C . LEU A 1 130 ? -9.600 -1.942 -6.376 1.00 98.81 130 LEU A C 1
ATOM 1063 O O . LEU A 1 130 ? -9.374 -2.709 -7.308 1.00 98.81 130 LEU A O 1
ATOM 1067 N N . ILE A 1 131 ? -8.894 -1.974 -5.239 1.00 98.81 131 ILE A N 1
ATOM 1068 C CA . ILE A 1 131 ? -7.823 -2.950 -4.975 1.00 98.81 131 ILE A CA 1
ATOM 1069 C C . ILE A 1 131 ? -8.374 -4.386 -5.016 1.00 98.81 131 ILE A C 1
ATOM 1071 O O . ILE A 1 131 ? -7.786 -5.252 -5.667 1.00 98.81 131 ILE A O 1
ATOM 1075 N N . ILE A 1 132 ? -9.515 -4.641 -4.365 1.00 98.56 132 ILE A N 1
ATOM 1076 C CA . ILE A 1 132 ? -10.179 -5.955 -4.348 1.00 98.56 132 ILE A CA 1
ATOM 1077 C C . ILE A 1 132 ? -10.571 -6.380 -5.765 1.00 98.56 132 ILE A C 1
ATOM 1079 O O . ILE A 1 132 ? -10.337 -7.522 -6.144 1.00 98.56 132 ILE A O 1
ATOM 1083 N N . SER A 1 133 ? -11.110 -5.466 -6.570 1.00 98.56 133 SER A N 1
ATOM 1084 C CA . SER A 1 133 ? -11.504 -5.759 -7.956 1.00 98.56 133 SER A CA 1
ATOM 1085 C C . SER A 1 133 ? -10.370 -5.639 -8.983 1.00 98.56 133 SER A C 1
ATOM 1087 O O . SER A 1 133 ? -10.628 -5.771 -10.177 1.00 98.56 133 SER A O 1
ATOM 1089 N N . GLU A 1 134 ? -9.139 -5.373 -8.530 1.00 98.38 134 GLU A N 1
ATOM 1090 C CA . GLU A 1 134 ? -7.934 -5.189 -9.355 1.00 98.38 134 GLU A CA 1
ATOM 1091 C C . GLU A 1 134 ? -8.105 -4.132 -10.468 1.00 98.38 134 GLU A C 1
ATOM 1093 O O . GLU A 1 134 ? -7.485 -4.187 -11.536 1.00 98.38 134 GLU A O 1
ATOM 1098 N N . LYS A 1 135 ? -8.942 -3.123 -10.196 1.00 98.19 135 LYS A N 1
ATOM 1099 C CA . LYS A 1 135 ? -9.191 -1.969 -11.066 1.00 98.19 135 LYS A CA 1
ATOM 1100 C C . LYS A 1 135 ? -8.281 -0.826 -10.643 1.00 98.19 135 LYS A C 1
ATOM 1102 O O . LYS A 1 135 ? -8.548 -0.165 -9.650 1.00 98.19 135 LYS A O 1
ATOM 1107 N N . TYR A 1 136 ? -7.214 -0.601 -11.399 1.00 95.81 136 TYR A N 1
ATOM 1108 C CA . TYR A 1 136 ? -6.244 0.462 -11.129 1.00 95.81 136 TYR A CA 1
ATOM 1109 C C . TYR A 1 136 ? -6.349 1.588 -12.138 1.00 95.81 136 TYR A C 1
ATOM 1111 O O . TYR A 1 136 ? -6.834 1.328 -13.265 1.00 95.81 136 TYR A O 1
#

pLDDT: mean 98.24, std 1.06, range [90.31, 98.94]

InterPro domains:
  IPR004888 Glycoside hydrolase family 63 [PTHR10412] (1-136)
  IPR008928 Six-hairpin glycosidase superfamily [SSF48208] (5-136)
  IPR012341 Six-hairpin glycosidase-like superfamily [G3DSA:1.50.10.10] (1-136)
  IPR031335 Glycosyl hydrolase family 63, C-terminal [PF03200] (1-134)

Sequence (136 aa):
MLSLLPPDSPHLGAILDLVRDPEHLWSPYGLRSLSASHPEYGQGENYWKGPIWVQMNYLVLGALHKKYAKEAGPYQEKAQQIYTELRKNVVDNVFKEYERTGYVWEQYDPNNGEGRRSHPFTGWTSLVTLIISEKY

Radius of gyration: 14.72 Å; chains: 1; bounding box: 36×26×36 Å

Secondary structure (DSSP, 8-state):
----S-TT-HHHHHHHHHHH-TTTTEETTEEBSS-TTSTTTT-TT-SSSS-B-HHHHHHHHHHIIIIITTS-STTHHHHHHHHHHHHHHHHHHHHHHHHHHSS--SEE-TTT--EESSSS--SGGGGHHHHHTT--